Protein AF-A0A512M7T9-F1 (afdb_monomer)

Secondary structure (DSSP, 8-state):
-PPPPHHHHHHHHHHHHHHHHHHHHHHHHHHHH-HHHHHHHHH-HHHHHHHHHHHHHHHHHHHHHHHTT--TT-HHHHHHHHHHS-HHHHHHHHHHHHHHHHHHHSPP-

Foldseek 3Di:
DAADDPVLLVVLVVQLVCQQCPPVVVVVCCVPVPVVVVVVLVPDPVSVVVVVVQVVVLVVVLVVCVVVVPVVVHSVVLSVQCVNTHCSNSVSVRSSRSNVVNVVPDDDD

Solvent-accessible surface area (backbone atoms only — not comparable to full-atom values): 5679 Å² total; per-residue (Å²): 122,81,51,67,55,73,68,56,40,53,48,23,48,51,43,15,52,46,25,41,49,53,62,37,45,53,51,51,45,34,57,72,79,36,46,69,58,45,50,52,46,70,71,32,68,70,51,45,50,53,53,52,47,52,52,50,51,48,52,52,52,26,49,49,34,49,76,70,65,41,73,56,62,27,31,68,53,44,47,53,40,27,71,78,42,25,65,62,11,26,54,32,42,41,54,34,48,36,22,55,51,40,53,71,71,47,80,80,132

Organism: NCBI:txid748831

pLDDT: mean 94.09, std 6.91, range [59.66, 98.5]

Structure (mmCIF, N/CA/C/O backbone):
data_AF-A0A512M7T9-F1
#
_entry.id   AF-A0A512M7T9-F1
#
loop_
_atom_site.group_PDB
_atom_site.id
_atom_site.type_symbol
_atom_site.label_atom_id
_atom_site.label_alt_id
_atom_site.label_comp_id
_atom_site.label_asym_id
_atom_site.label_entity_id
_atom_site.label_seq_id
_atom_site.pdbx_PDB_ins_code
_atom_site.Cartn_x
_atom_site.Cartn_y
_atom_site.Cartn_z
_atom_site.occupancy
_atom_site.B_iso_or_equiv
_atom_site.auth_seq_id
_atom_site.auth_comp_id
_atom_site.auth_asym_id
_atom_site.auth_atom_id
_atom_site.pdbx_PDB_model_num
ATOM 1 N N . MET A 1 1 ? -16.786 2.163 13.827 1.00 75.94 1 MET A N 1
ATOM 2 C CA . MET A 1 1 ? -16.922 0.910 13.050 1.00 75.94 1 MET A CA 1
ATOM 3 C C . MET A 1 1 ? -17.091 -0.228 14.043 1.00 75.94 1 MET A C 1
ATOM 5 O O . MET A 1 1 ? -16.433 -0.169 15.076 1.00 75.94 1 MET A O 1
ATOM 9 N N . LYS A 1 2 ? -17.973 -1.204 13.786 1.00 82.00 2 LYS A N 1
ATOM 10 C CA . LYS A 1 2 ? -18.025 -2.425 14.609 1.00 82.00 2 LYS A CA 1
ATOM 11 C C . LYS A 1 2 ? -16.727 -3.226 14.395 1.00 82.00 2 LYS A C 1
ATOM 13 O O . LYS A 1 2 ? -16.212 -3.182 13.276 1.00 82.00 2 LYS A O 1
ATOM 18 N N . PRO A 1 3 ? -16.181 -3.890 15.427 1.00 86.44 3 PRO A N 1
ATOM 19 C CA . PRO A 1 3 ? -15.024 -4.755 15.244 1.00 86.44 3 PRO A CA 1
ATOM 20 C C . PRO A 1 3 ? -15.383 -5.915 14.308 1.00 86.44 3 PRO A C 1
ATOM 22 O O . PRO A 1 3 ? -16.520 -6.392 14.301 1.00 86.44 3 PRO A O 1
ATOM 25 N N . PHE A 1 4 ? -14.412 -6.340 13.508 1.00 91.69 4 PHE A N 1
ATOM 26 C CA . PHE A 1 4 ? -14.492 -7.572 12.737 1.00 91.69 4 PHE A CA 1
ATOM 27 C C . PHE A 1 4 ? -14.427 -8.791 13.666 1.00 91.69 4 PHE A C 1
ATOM 29 O O . PHE A 1 4 ? -13.998 -8.698 14.818 1.00 91.69 4 PHE A O 1
ATOM 36 N N . THR A 1 5 ? -14.843 -9.951 13.160 1.00 93.44 5 THR A N 1
ATOM 37 C CA . THR A 1 5 ? -14.676 -11.218 13.883 1.00 93.44 5 THR A CA 1
ATOM 38 C C . THR A 1 5 ? -13.197 -11.598 13.982 1.00 93.44 5 THR A C 1
ATOM 40 O O . THR A 1 5 ? -12.370 -11.136 13.192 1.00 93.44 5 THR A O 1
ATOM 43 N N . GLU A 1 6 ? -12.834 -12.478 14.920 1.00 91.75 6 GLU A N 1
ATOM 44 C CA . GLU A 1 6 ? -11.437 -12.916 15.065 1.00 91.75 6 GLU A CA 1
ATOM 45 C C . GLU A 1 6 ? -10.869 -13.538 13.784 1.00 91.75 6 GLU A C 1
ATOM 47 O O . GLU A 1 6 ? -9.719 -13.286 13.427 1.00 91.75 6 GLU A O 1
ATOM 52 N N . THR A 1 7 ? -11.675 -14.321 13.063 1.00 95.25 7 THR A N 1
ATOM 53 C CA . THR A 1 7 ? -11.274 -14.930 11.787 1.00 95.25 7 THR A CA 1
ATOM 54 C C . THR A 1 7 ? -10.991 -13.868 10.727 1.00 95.25 7 THR A C 1
ATOM 56 O O . THR A 1 7 ? -9.984 -13.949 10.028 1.00 95.25 7 THR A O 1
ATOM 59 N N . GLN A 1 8 ? -11.840 -12.841 10.633 1.00 96.19 8 GLN A N 1
ATOM 60 C CA . GLN A 1 8 ? -11.640 -11.720 9.713 1.00 96.19 8 GLN A CA 1
ATOM 61 C C . GLN A 1 8 ? -10.394 -10.909 10.077 1.00 96.19 8 GLN A C 1
ATOM 63 O O . GLN A 1 8 ? -9.633 -10.539 9.191 1.00 96.19 8 GLN A O 1
ATOM 68 N N . GLU A 1 9 ? -10.137 -10.666 11.363 1.00 94.62 9 GLU A N 1
ATOM 69 C CA . GLU A 1 9 ? -8.915 -9.980 11.788 1.00 94.62 9 GLU A CA 1
ATOM 70 C C . GLU A 1 9 ? -7.649 -10.775 11.457 1.00 94.62 9 GLU A C 1
ATOM 72 O O . GLU A 1 9 ? -6.681 -10.190 10.973 1.00 94.62 9 GLU A O 1
ATOM 77 N N . LYS A 1 10 ? -7.654 -12.097 11.675 1.00 96.62 10 LYS A N 1
ATOM 78 C CA . LYS A 1 10 ? -6.539 -12.978 11.289 1.00 96.62 10 LYS A CA 1
ATOM 79 C C . LYS A 1 10 ? -6.312 -12.952 9.778 1.00 96.62 10 LYS A C 1
ATOM 81 O O . LYS A 1 10 ? -5.167 -12.865 9.344 1.00 96.62 10 LYS A O 1
ATOM 86 N N . LEU A 1 11 ? -7.387 -12.962 8.988 1.00 97.81 11 LEU A N 1
ATOM 87 C CA . LEU A 1 11 ? -7.307 -12.835 7.535 1.00 97.81 11 LEU A CA 1
ATOM 88 C C . LEU A 1 11 ? -6.727 -11.477 7.116 1.00 97.81 11 LEU A C 1
ATOM 90 O O . LEU A 1 11 ? -5.811 -11.441 6.303 1.00 97.81 11 LEU A O 1
ATOM 94 N N . LEU A 1 12 ? -7.207 -10.370 7.692 1.00 97.62 12 LEU A N 1
ATOM 95 C CA . LEU A 1 12 ? -6.679 -9.029 7.418 1.00 97.62 12 LEU A CA 1
ATOM 96 C C . LEU A 1 12 ? -5.196 -8.932 7.780 1.00 97.62 12 LEU A C 1
ATOM 98 O O . LEU A 1 12 ? -4.411 -8.388 7.012 1.00 97.62 12 LEU A O 1
ATOM 102 N N . LEU A 1 13 ? -4.787 -9.493 8.918 1.00 97.75 13 LEU A N 1
ATOM 103 C CA . LEU A 1 13 ? -3.381 -9.530 9.300 1.00 97.75 13 LEU A CA 1
ATOM 104 C C . LEU A 1 13 ? -2.550 -10.361 8.312 1.00 97.75 13 LEU A C 1
ATOM 106 O O . LEU A 1 13 ? -1.489 -9.912 7.888 1.00 97.75 13 LEU A O 1
ATOM 110 N N . GLY A 1 14 ? -3.040 -11.535 7.910 1.00 98.12 14 GLY A N 1
ATOM 111 C CA . GLY A 1 14 ? -2.383 -12.379 6.912 1.00 98.12 14 GLY A CA 1
ATOM 112 C C . GLY A 1 14 ? -2.226 -11.674 5.563 1.00 98.12 14 GLY A C 1
ATOM 113 O O . GLY A 1 14 ? -1.135 -11.669 5.000 1.00 98.12 14 GLY A O 1
ATOM 114 N N . LEU A 1 15 ? -3.279 -11.005 5.087 1.00 98.06 15 LEU A N 1
ATOM 115 C CA . LEU A 1 15 ? -3.251 -10.205 3.861 1.00 98.06 15 LEU A CA 1
ATOM 116 C C . LEU A 1 15 ? -2.295 -9.017 3.971 1.00 98.06 15 LEU A C 1
ATOM 118 O O . LEU A 1 15 ? -1.561 -8.747 3.028 1.00 98.06 15 LEU A O 1
ATOM 122 N N . ALA A 1 16 ? -2.259 -8.337 5.118 1.00 97.81 16 ALA A N 1
ATOM 123 C CA . ALA A 1 16 ? -1.319 -7.249 5.353 1.00 97.81 16 ALA A CA 1
ATOM 124 C C . ALA A 1 16 ? 0.131 -7.745 5.298 1.00 97.81 16 ALA A C 1
ATOM 126 O O . ALA A 1 16 ? 0.952 -7.145 4.613 1.00 97.81 16 ALA A O 1
ATOM 127 N N . LEU A 1 17 ? 0.449 -8.858 5.963 1.00 98.19 17 LEU A N 1
ATOM 128 C CA . LEU A 1 17 ? 1.792 -9.442 5.928 1.00 98.19 1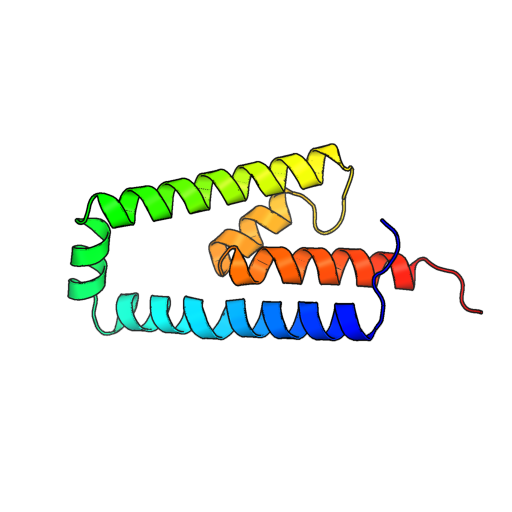7 LEU A CA 1
ATOM 129 C C . LEU A 1 17 ? 2.169 -9.901 4.518 1.00 98.19 17 LEU A C 1
ATOM 131 O O . LEU A 1 17 ? 3.258 -9.587 4.046 1.00 98.19 17 LEU A O 1
ATOM 135 N N . PHE A 1 18 ? 1.254 -10.580 3.825 1.00 97.94 18 PHE A N 1
ATOM 136 C CA . PHE A 1 18 ? 1.455 -10.992 2.440 1.00 97.94 18 PHE A CA 1
ATOM 137 C C . PHE A 1 18 ? 1.712 -9.783 1.537 1.00 97.94 18 PHE A C 1
ATOM 139 O O . PHE A 1 18 ? 2.729 -9.741 0.854 1.00 97.94 18 PHE A O 1
ATOM 146 N N . GLY A 1 19 ? 0.838 -8.774 1.583 1.00 96.00 19 GLY A N 1
ATOM 147 C CA . GLY A 1 19 ? 0.953 -7.546 0.802 1.00 96.00 19 GLY A CA 1
ATOM 148 C C . GLY A 1 19 ? 2.170 -6.701 1.174 1.00 96.00 19 GLY A C 1
ATOM 149 O O . GLY A 1 19 ? 2.646 -5.931 0.347 1.00 96.00 19 GLY A O 1
ATOM 150 N N . PHE A 1 20 ? 2.699 -6.840 2.392 1.00 97.38 20 PHE A N 1
ATOM 151 C CA . PHE A 1 20 ? 3.920 -6.158 2.804 1.00 97.38 20 PHE A CA 1
ATOM 152 C C . PHE A 1 20 ? 5.172 -6.868 2.290 1.00 97.38 20 PHE A C 1
ATOM 154 O O . PHE A 1 20 ? 6.087 -6.212 1.810 1.00 97.38 20 PHE A O 1
ATOM 161 N N . ILE A 1 21 ? 5.210 -8.197 2.377 1.00 97.94 21 ILE A N 1
ATOM 162 C CA . ILE A 1 21 ? 6.416 -8.981 2.099 1.00 97.94 21 ILE A CA 1
ATOM 163 C C . ILE A 1 21 ? 6.513 -9.337 0.619 1.00 97.94 21 ILE A C 1
ATOM 165 O O . ILE A 1 21 ? 7.560 -9.146 0.012 1.00 97.94 21 ILE A O 1
ATOM 169 N N . VAL A 1 22 ? 5.439 -9.856 0.024 1.00 97.31 22 VAL A N 1
ATOM 170 C CA . VAL A 1 22 ? 5.502 -10.485 -1.300 1.00 97.31 22 VAL A CA 1
ATOM 171 C C . VAL A 1 22 ? 5.595 -9.448 -2.420 1.00 97.31 22 VAL A C 1
ATOM 173 O O . VAL A 1 22 ? 6.643 -9.391 -3.062 1.00 97.31 22 VAL A O 1
ATOM 176 N N . PRO A 1 23 ? 4.587 -8.587 -2.672 1.00 95.12 23 PRO A N 1
ATOM 177 C CA . PRO A 1 23 ? 4.676 -7.651 -3.785 1.00 95.12 23 PRO A CA 1
ATOM 178 C C . PRO A 1 23 ? 5.761 -6.590 -3.556 1.00 95.12 23 PRO A C 1
ATOM 180 O O . PRO A 1 23 ? 6.474 -6.267 -4.501 1.00 95.12 23 PRO A O 1
ATOM 183 N N . ASN A 1 24 ? 5.971 -6.101 -2.323 1.00 95.25 24 ASN A N 1
ATOM 184 C CA . ASN A 1 24 ? 7.043 -5.122 -2.083 1.00 95.25 24 ASN A CA 1
ATOM 185 C C . ASN A 1 24 ? 8.427 -5.771 -2.104 1.00 95.25 24 ASN A C 1
ATOM 187 O O . ASN A 1 24 ? 9.367 -5.149 -2.577 1.00 95.25 24 ASN A O 1
ATOM 191 N N . GLY A 1 25 ? 8.570 -7.018 -1.647 1.00 96.25 25 GLY A N 1
ATOM 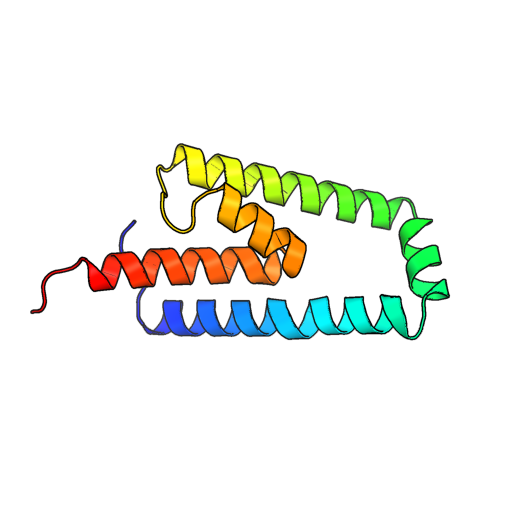192 C CA . GLY A 1 25 ? 9.827 -7.756 -1.767 1.00 96.25 25 GLY A CA 1
ATOM 193 C C . GLY A 1 25 ? 10.210 -7.989 -3.227 1.00 96.25 25 GLY A C 1
ATOM 194 O O . GLY A 1 25 ? 11.356 -7.753 -3.601 1.00 96.25 25 GLY A O 1
ATOM 195 N N . ILE A 1 26 ? 9.238 -8.360 -4.069 1.00 96.44 26 ILE A N 1
ATOM 196 C CA . ILE A 1 26 ? 9.428 -8.468 -5.523 1.00 96.44 26 ILE A CA 1
ATOM 197 C C . ILE A 1 26 ? 9.817 -7.105 -6.113 1.00 96.44 26 ILE A C 1
ATOM 199 O O . ILE A 1 26 ? 10.795 -7.017 -6.853 1.00 96.44 26 ILE A O 1
ATOM 203 N N . PHE A 1 27 ? 9.101 -6.035 -5.757 1.00 94.69 27 PHE A N 1
ATOM 204 C CA . PHE A 1 27 ? 9.415 -4.681 -6.217 1.00 94.69 27 PHE A CA 1
ATOM 205 C C . PHE A 1 27 ? 10.841 -4.255 -5.833 1.00 94.69 27 PHE A C 1
ATOM 207 O O . PHE A 1 27 ? 11.597 -3.810 -6.694 1.00 94.69 27 PHE A O 1
ATOM 214 N N . ILE A 1 28 ? 11.237 -4.444 -4.569 1.00 96.12 28 ILE A N 1
ATOM 215 C CA . ILE A 1 28 ? 12.579 -4.119 -4.061 1.00 96.12 28 ILE A CA 1
ATOM 216 C C . ILE A 1 28 ? 13.646 -4.961 -4.765 1.00 96.12 28 ILE A C 1
ATOM 218 O O . ILE A 1 28 ? 14.684 -4.424 -5.151 1.00 96.12 28 ILE A O 1
ATOM 222 N N . TYR A 1 29 ? 13.397 -6.257 -4.975 1.00 97.12 29 TYR A N 1
ATOM 223 C CA . TYR A 1 29 ? 14.310 -7.122 -5.719 1.00 97.12 29 TYR A CA 1
ATOM 224 C C . TYR A 1 29 ? 14.585 -6.555 -7.114 1.00 97.12 29 TYR A C 1
ATOM 226 O O . TYR A 1 29 ? 15.744 -6.357 -7.466 1.00 97.12 29 TYR A O 1
ATOM 234 N N . TYR A 1 30 ? 13.549 -6.219 -7.888 1.00 96.69 30 TYR A N 1
ATOM 235 C CA . TYR A 1 30 ? 13.747 -5.651 -9.224 1.00 96.69 30 TYR A CA 1
ATOM 236 C C . TYR A 1 30 ? 14.346 -4.241 -9.188 1.00 96.69 30 TYR A C 1
ATOM 238 O O . TYR A 1 30 ? 15.160 -3.911 -10.047 1.00 96.69 30 TYR A O 1
ATOM 246 N N . ALA A 1 31 ? 14.011 -3.427 -8.185 1.00 95.12 31 ALA A N 1
ATOM 247 C CA . ALA A 1 31 ? 14.590 -2.097 -8.022 1.00 95.12 31 ALA A CA 1
ATOM 248 C C . ALA A 1 31 ? 16.114 -2.142 -7.810 1.00 95.12 31 ALA A C 1
ATOM 250 O O . ALA A 1 31 ? 16.827 -1.281 -8.320 1.00 95.12 31 ALA A O 1
ATOM 251 N N . LEU A 1 32 ? 16.607 -3.141 -7.070 1.00 97.56 32 LEU A N 1
ATOM 252 C CA . LEU A 1 32 ? 18.015 -3.237 -6.675 1.00 97.56 32 LEU A CA 1
ATOM 253 C C . LEU A 1 32 ? 18.832 -4.179 -7.565 1.00 97.56 32 LEU A C 1
ATOM 255 O O . LEU A 1 32 ? 19.938 -3.836 -7.971 1.00 97.56 32 LEU A O 1
ATOM 259 N N . ALA A 1 33 ? 18.307 -5.368 -7.862 1.00 98.19 33 ALA A N 1
ATOM 260 C CA . ALA A 1 33 ? 19.032 -6.423 -8.568 1.00 98.19 33 ALA A CA 1
ATOM 261 C C . ALA A 1 33 ? 18.837 -6.385 -10.092 1.00 98.19 33 ALA A C 1
ATOM 263 O O . ALA A 1 33 ? 19.652 -6.944 -10.822 1.00 98.19 33 ALA A O 1
ATOM 264 N N . ALA A 1 34 ? 17.779 -5.735 -10.588 1.00 96.44 34 ALA A N 1
ATOM 265 C CA . ALA A 1 34 ? 17.463 -5.680 -12.017 1.00 96.44 34 ALA A CA 1
ATOM 266 C C . ALA A 1 34 ? 16.891 -4.308 -12.447 1.00 96.44 34 ALA A C 1
ATOM 268 O O . ALA A 1 34 ? 15.801 -4.241 -13.029 1.00 96.44 34 ALA A O 1
ATOM 269 N N . PRO A 1 35 ? 17.628 -3.199 -12.225 1.00 95.75 35 PRO A N 1
ATOM 270 C CA . PRO A 1 35 ? 17.133 -1.840 -12.463 1.00 95.75 35 PRO A CA 1
ATOM 271 C C . PRO A 1 35 ? 16.735 -1.576 -13.922 1.00 95.75 35 PRO A C 1
ATOM 273 O O . PRO A 1 35 ? 15.855 -0.759 -14.175 1.00 95.75 35 PRO A O 1
ATOM 276 N N . ALA A 1 36 ? 17.316 -2.290 -14.893 1.00 97.06 36 ALA A N 1
ATOM 277 C CA . ALA A 1 36 ? 16.912 -2.193 -16.297 1.00 97.06 36 ALA A CA 1
ATOM 278 C C . ALA A 1 36 ? 15.449 -2.622 -16.521 1.00 97.06 36 ALA A C 1
ATOM 280 O O . ALA A 1 36 ? 14.734 -1.992 -17.296 1.00 97.06 36 ALA A O 1
ATOM 281 N N . VAL A 1 37 ? 14.979 -3.649 -15.801 1.00 97.00 37 VAL A N 1
ATOM 282 C CA . VAL A 1 37 ? 13.578 -4.104 -15.853 1.00 97.00 37 VAL A CA 1
ATOM 283 C C . VAL A 1 37 ? 12.659 -3.059 -15.224 1.00 97.00 37 VAL A C 1
ATOM 285 O O . VAL A 1 37 ? 11.602 -2.760 -15.774 1.00 97.00 37 VAL A O 1
ATOM 288 N N . MET A 1 38 ? 13.084 -2.448 -14.112 1.00 96.12 38 MET A N 1
ATOM 289 C CA . MET A 1 38 ? 12.355 -1.339 -13.488 1.00 96.12 38 MET A CA 1
ATOM 290 C C . MET A 1 38 ? 12.221 -0.147 -14.444 1.00 96.12 38 MET A C 1
ATOM 292 O O . MET A 1 38 ? 11.130 0.389 -14.614 1.00 96.12 38 MET A O 1
ATOM 296 N N . MET A 1 39 ? 13.307 0.241 -15.116 1.00 96.56 39 MET A N 1
ATOM 297 C CA . MET A 1 39 ? 13.281 1.336 -16.091 1.00 96.56 39 MET A CA 1
ATOM 298 C C . MET A 1 39 ? 12.383 1.018 -17.287 1.00 96.56 39 MET A C 1
ATOM 300 O O . MET A 1 39 ? 11.636 1.885 -17.728 1.00 96.56 39 MET A O 1
ATOM 304 N N . ALA A 1 40 ? 12.387 -0.228 -17.767 1.00 97.69 40 ALA A N 1
ATOM 305 C CA . ALA A 1 40 ? 11.465 -0.662 -18.814 1.00 97.69 40 ALA A CA 1
ATOM 306 C C . ALA A 1 40 ? 9.996 -0.569 -18.365 1.00 97.69 40 ALA A C 1
ATOM 308 O O . ALA A 1 40 ? 9.146 -0.130 -19.138 1.00 97.69 40 ALA A O 1
ATOM 309 N N . ALA A 1 41 ? 9.694 -0.922 -17.111 1.00 96.62 41 ALA A N 1
ATOM 310 C CA . ALA A 1 41 ? 8.353 -0.769 -16.554 1.00 96.62 41 ALA A CA 1
ATOM 311 C C . ALA A 1 41 ? 7.942 0.709 -16.441 1.00 96.62 41 ALA A C 1
ATOM 313 O O . ALA A 1 41 ? 6.815 1.045 -16.787 1.00 96.62 41 ALA A O 1
ATOM 314 N N . LEU A 1 42 ? 8.846 1.596 -16.015 1.00 96.44 42 LEU A N 1
ATOM 315 C CA . LEU A 1 42 ? 8.585 3.038 -15.906 1.00 96.44 42 LEU A CA 1
ATOM 316 C C . LEU A 1 42 ? 8.482 3.748 -17.266 1.00 96.44 42 LEU A C 1
ATOM 318 O O . LEU A 1 42 ? 7.836 4.786 -17.356 1.00 96.44 42 LEU A O 1
ATOM 322 N N . ALA A 1 43 ? 9.097 3.204 -18.317 1.00 97.94 43 ALA A N 1
ATOM 323 C CA . ALA A 1 43 ? 8.979 3.719 -19.682 1.00 97.94 43 ALA A CA 1
ATOM 324 C C . ALA A 1 43 ? 7.715 3.225 -20.410 1.00 97.94 43 ALA A C 1
ATOM 326 O O . ALA A 1 43 ? 7.368 3.752 -21.463 1.00 97.94 43 ALA A O 1
ATOM 327 N N . ASN A 1 44 ? 7.035 2.206 -19.879 1.00 98.38 44 ASN A N 1
ATOM 328 C CA . ASN A 1 44 ? 5.835 1.643 -20.483 1.00 98.38 44 ASN A CA 1
ATOM 329 C C . ASN A 1 44 ? 4.586 2.453 -20.092 1.00 98.38 44 ASN A C 1
ATOM 331 O O . ASN A 1 44 ? 4.270 2.584 -18.909 1.00 98.38 44 ASN A O 1
ATOM 335 N N . GLU A 1 45 ? 3.834 2.953 -21.077 1.00 98.12 45 GLU A N 1
ATOM 336 C CA . GLU A 1 45 ? 2.692 3.841 -20.810 1.00 98.12 45 GLU A CA 1
ATOM 337 C C . GLU A 1 45 ? 1.570 3.147 -20.030 1.00 98.12 45 GLU A C 1
ATOM 339 O O . GLU A 1 45 ? 0.955 3.751 -19.152 1.00 98.12 45 GLU A O 1
ATOM 344 N N . VAL A 1 46 ? 1.329 1.861 -20.295 1.00 98.25 46 VAL A N 1
ATOM 345 C CA . VAL A 1 46 ? 0.295 1.081 -19.601 1.00 98.25 46 VAL A CA 1
ATOM 346 C C . VAL A 1 46 ? 0.660 0.896 -18.126 1.00 98.25 46 VAL A C 1
ATOM 348 O O . VAL A 1 46 ? -0.182 1.089 -17.250 1.00 98.25 46 VAL A O 1
ATOM 351 N N . SER A 1 47 ? 1.924 0.597 -17.824 1.00 97.88 47 SER A N 1
ATOM 352 C CA . SER A 1 47 ? 2.421 0.534 -16.444 1.00 97.88 47 SER A CA 1
ATOM 353 C C . SER A 1 47 ? 2.255 1.864 -15.707 1.00 97.88 47 SER A C 1
ATOM 355 O O . SER A 1 47 ? 1.847 1.875 -14.544 1.00 97.88 47 SER A O 1
ATOM 357 N N . LEU A 1 48 ? 2.521 2.993 -16.373 1.00 98.00 48 LEU A N 1
ATOM 358 C CA . LEU A 1 48 ? 2.332 4.322 -15.785 1.00 98.00 48 LEU A CA 1
ATOM 359 C C . LEU A 1 48 ? 0.865 4.599 -15.433 1.00 98.00 48 LEU A C 1
ATOM 361 O O . LEU A 1 48 ? 0.601 5.184 -14.382 1.00 98.00 48 LEU A O 1
ATOM 365 N N . VAL A 1 49 ? -0.089 4.137 -16.250 1.00 98.50 49 VAL A N 1
ATOM 366 C CA . VAL A 1 49 ? -1.525 4.234 -15.933 1.00 98.50 49 VAL A CA 1
ATOM 367 C C . VAL A 1 49 ? -1.849 3.489 -14.637 1.00 98.50 49 VAL A C 1
ATOM 369 O O . VAL A 1 49 ? -2.500 4.061 -13.766 1.00 98.50 49 VAL A O 1
ATOM 372 N N . PHE A 1 50 ? -1.339 2.268 -14.450 1.00 97.44 50 PHE A N 1
ATOM 373 C CA . PHE A 1 50 ? -1.550 1.517 -13.205 1.00 97.44 50 PHE A CA 1
ATOM 374 C C . PHE A 1 50 ? -0.897 2.180 -11.987 1.00 97.44 50 PHE A C 1
ATOM 376 O O . PHE A 1 50 ? -1.468 2.179 -10.895 1.00 97.44 50 PHE A O 1
ATOM 383 N N . ILE A 1 51 ? 0.284 2.783 -12.154 1.00 96.75 51 ILE A N 1
ATOM 384 C CA . ILE A 1 51 ? 0.944 3.546 -11.086 1.00 96.75 51 ILE A CA 1
ATOM 385 C C . ILE A 1 51 ? 0.086 4.757 -10.692 1.00 96.75 51 ILE A C 1
ATOM 387 O O . ILE A 1 51 ? -0.165 4.978 -9.505 1.00 96.75 51 ILE A O 1
ATOM 391 N N . LEU A 1 52 ? -0.404 5.523 -11.672 1.00 98.06 52 LEU A N 1
ATOM 392 C CA . LEU A 1 52 ? -1.295 6.661 -11.433 1.00 98.06 52 LEU A CA 1
ATOM 393 C C . LEU A 1 52 ? -2.606 6.232 -10.768 1.00 98.06 52 LEU A C 1
ATOM 395 O O . LEU A 1 52 ? -3.056 6.890 -9.830 1.00 98.06 52 LEU A O 1
ATOM 399 N N . GLU A 1 53 ? -3.191 5.117 -11.202 1.00 98.25 53 GLU A N 1
ATOM 400 C CA . GLU A 1 53 ? -4.385 4.542 -10.585 1.00 98.25 53 GLU A CA 1
ATOM 401 C C . GLU A 1 53 ? -4.130 4.159 -9.121 1.00 98.25 53 GLU A C 1
ATOM 403 O O . GLU A 1 53 ? -4.941 4.476 -8.250 1.00 98.25 53 GLU A O 1
ATOM 408 N N . ALA A 1 54 ? -2.975 3.565 -8.807 1.00 97.50 54 ALA A N 1
ATOM 409 C CA . ALA A 1 54 ? -2.603 3.251 -7.431 1.00 97.50 54 ALA A CA 1
ATOM 410 C C . ALA A 1 54 ? -2.489 4.518 -6.560 1.00 97.50 54 ALA A C 1
ATOM 412 O O . ALA A 1 54 ? -2.998 4.540 -5.435 1.00 97.50 54 ALA A O 1
ATOM 413 N N . PHE A 1 55 ? -1.893 5.601 -7.074 1.00 98.12 55 PHE A N 1
ATOM 414 C CA . PHE A 1 55 ? -1.874 6.889 -6.369 1.00 98.12 55 PHE A CA 1
ATOM 415 C C . PHE A 1 55 ? -3.285 7.454 -6.180 1.00 98.12 55 PHE A C 1
ATOM 417 O O . PHE A 1 55 ? -3.635 7.880 -5.077 1.00 98.12 55 PHE A O 1
ATOM 424 N N . PHE A 1 56 ? -4.119 7.420 -7.220 1.00 98.50 56 PHE A N 1
ATOM 425 C CA . PHE A 1 56 ? -5.507 7.866 -7.144 1.00 98.50 56 PHE A CA 1
ATOM 426 C C . PHE A 1 56 ? -6.291 7.096 -6.073 1.00 98.50 56 PHE A C 1
ATOM 428 O O . PHE A 1 56 ? -6.917 7.713 -5.210 1.00 98.50 56 PHE A O 1
ATOM 435 N N . LEU A 1 57 ? -6.202 5.763 -6.061 1.00 98.50 57 LEU A N 1
ATOM 436 C CA . LEU A 1 57 ? -6.857 4.909 -5.068 1.00 98.50 57 LEU A CA 1
ATOM 437 C C . LEU A 1 57 ? -6.337 5.166 -3.649 1.00 98.50 57 LEU A C 1
ATOM 439 O O . LEU A 1 57 ? -7.127 5.197 -2.705 1.00 98.50 57 LEU A O 1
ATOM 443 N N . MET A 1 58 ? -5.035 5.413 -3.480 1.00 98.38 58 MET A N 1
ATOM 444 C CA . MET A 1 58 ? -4.462 5.796 -2.189 1.00 98.38 58 MET A CA 1
ATOM 445 C C . MET A 1 58 ? -5.098 7.078 -1.650 1.00 98.38 58 MET A C 1
ATOM 447 O O . MET A 1 58 ? -5.549 7.103 -0.500 1.00 98.38 58 MET A O 1
ATOM 451 N N . PHE A 1 59 ? -5.177 8.131 -2.465 1.00 98.19 59 PHE A N 1
ATOM 452 C CA . PHE A 1 59 ? -5.801 9.387 -2.049 1.00 98.19 59 PHE A CA 1
ATOM 453 C C . PHE A 1 59 ? -7.311 9.241 -1.845 1.00 98.19 59 PHE A C 1
ATOM 455 O O . PHE A 1 59 ? -7.842 9.767 -0.864 1.00 98.19 59 PHE A O 1
ATOM 462 N N . LEU A 1 60 ? -7.996 8.479 -2.701 1.00 98.25 60 LEU A N 1
ATOM 463 C CA . LEU A 1 60 ? -9.420 8.178 -2.564 1.00 98.25 60 LEU A CA 1
ATOM 464 C C . LEU A 1 60 ? -9.714 7.477 -1.232 1.00 98.25 60 LEU A C 1
ATOM 466 O O . LEU A 1 60 ? -10.593 7.908 -0.485 1.00 98.25 60 LEU A O 1
ATOM 470 N N . PHE A 1 61 ? -8.964 6.430 -0.888 1.00 97.81 61 PHE A N 1
ATOM 471 C CA . PHE A 1 61 ? -9.142 5.719 0.376 1.00 97.81 61 PHE A CA 1
ATOM 472 C C . PHE A 1 61 ? -8.764 6.581 1.581 1.00 97.81 61 PHE A C 1
ATOM 474 O O . PHE A 1 61 ? -9.507 6.595 2.563 1.00 97.81 61 PHE A O 1
ATOM 481 N N . ALA A 1 62 ? -7.686 7.367 1.506 1.00 97.25 62 ALA A N 1
ATOM 482 C CA . ALA A 1 62 ? -7.338 8.322 2.557 1.00 97.25 62 ALA A CA 1
ATOM 483 C C . ALA A 1 62 ? -8.472 9.336 2.803 1.00 97.25 62 ALA A C 1
ATOM 485 O O . ALA A 1 62 ? -8.865 9.575 3.949 1.00 97.25 62 ALA A O 1
ATOM 486 N N . TRP A 1 63 ? -9.053 9.882 1.732 1.00 97.25 63 TRP A N 1
ATOM 487 C CA . TRP A 1 63 ? -10.196 10.788 1.806 1.00 97.25 63 TRP A CA 1
ATOM 488 C C . TRP A 1 63 ? -11.436 10.111 2.401 1.00 97.25 63 TRP A C 1
ATOM 490 O O . TRP A 1 63 ? -12.094 10.692 3.267 1.00 97.25 63 TRP A O 1
ATOM 500 N N . LEU A 1 64 ? -11.731 8.865 2.020 1.00 96.25 64 LEU A N 1
ATOM 501 C CA . LEU A 1 64 ? -12.836 8.093 2.595 1.00 96.25 64 LEU A CA 1
ATOM 502 C C . LEU A 1 64 ? -12.636 7.826 4.094 1.00 96.25 64 LEU A C 1
ATOM 504 O O . LEU A 1 64 ? -13.585 7.977 4.867 1.00 96.25 64 LEU A O 1
ATOM 508 N N . LEU A 1 65 ? -11.418 7.489 4.531 1.00 94.44 65 LEU A N 1
ATOM 509 C CA . LEU A 1 65 ? -11.088 7.327 5.953 1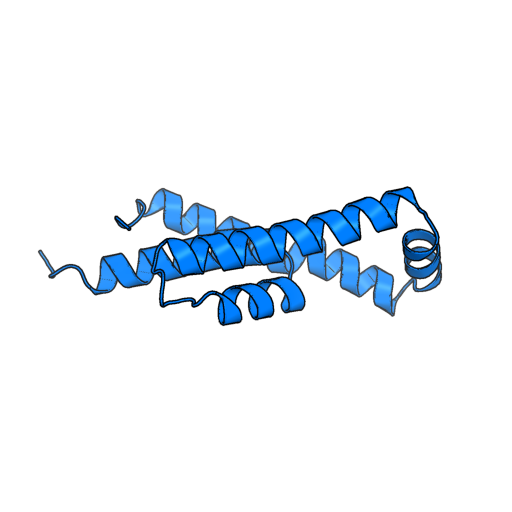.00 94.44 65 LEU A CA 1
ATOM 510 C C . LEU A 1 65 ? -11.320 8.629 6.730 1.00 94.44 65 LEU A C 1
ATOM 512 O O . LEU A 1 65 ? -11.930 8.607 7.804 1.00 94.44 65 LEU A O 1
ATOM 516 N N . HIS A 1 66 ? -10.890 9.763 6.165 1.00 94.31 66 HIS A N 1
ATOM 517 C CA . HIS A 1 66 ? -11.126 11.084 6.742 1.00 94.31 66 HIS A CA 1
ATOM 518 C C . HIS A 1 66 ? -12.628 11.397 6.847 1.00 94.31 66 HIS A C 1
ATOM 520 O O . HIS A 1 66 ? -13.115 11.725 7.930 1.00 94.31 66 HIS A O 1
ATOM 526 N N . ARG A 1 67 ? -13.388 11.208 5.759 1.00 94.69 67 ARG A N 1
ATOM 527 C CA . ARG A 1 67 ? -14.846 11.425 5.708 1.00 94.69 67 ARG A CA 1
ATOM 528 C C . ARG A 1 67 ? -15.621 10.537 6.679 1.00 94.69 67 ARG A C 1
ATOM 530 O O . ARG A 1 67 ? -16.623 10.975 7.233 1.00 94.69 67 ARG A O 1
ATOM 537 N N . ARG A 1 68 ? -15.166 9.304 6.915 1.00 90.88 68 ARG A N 1
ATOM 538 C CA . ARG A 1 68 ? -15.768 8.371 7.885 1.00 90.88 68 ARG A CA 1
ATOM 539 C C . ARG A 1 68 ? -15.390 8.669 9.340 1.00 90.88 68 ARG A C 1
ATOM 541 O O . ARG A 1 68 ? -15.833 7.945 10.230 1.00 90.88 68 ARG A O 1
ATOM 548 N N . GLY A 1 69 ? -14.579 9.697 9.599 1.00 88.00 69 GLY A N 1
ATOM 549 C CA . GLY A 1 69 ? -14.158 10.073 10.949 1.00 88.00 69 GLY A CA 1
ATOM 550 C C . GLY A 1 69 ? -13.213 9.061 11.602 1.00 88.00 69 GLY A C 1
ATOM 551 O O . GLY A 1 69 ? -13.089 9.035 12.829 1.00 88.00 69 GLY A O 1
ATOM 552 N N . ILE A 1 70 ? -12.543 8.212 10.815 1.00 88.56 70 ILE A N 1
ATOM 553 C CA . ILE A 1 70 ? -11.584 7.236 11.337 1.00 88.56 70 ILE A CA 1
ATOM 554 C C . ILE A 1 70 ? -10.305 7.985 11.722 1.00 88.56 70 ILE A C 1
ATOM 556 O O . ILE A 1 70 ? -9.522 8.413 10.879 1.00 88.56 70 ILE A O 1
ATOM 560 N N . ARG A 1 71 ? -10.097 8.163 13.032 1.00 84.44 71 ARG A N 1
ATOM 561 C CA . ARG A 1 71 ? -8.942 8.902 13.574 1.00 84.44 71 ARG A CA 1
ATOM 562 C C . ARG A 1 71 ? -7.687 8.047 13.768 1.00 84.44 71 ARG A C 1
ATOM 564 O O . ARG A 1 71 ? -6.625 8.593 14.039 1.00 84.44 71 ARG A O 1
ATOM 571 N N . SER A 1 72 ? -7.792 6.718 13.715 1.00 84.69 72 SER A N 1
ATOM 572 C CA . SER A 1 72 ? -6.676 5.817 14.031 1.00 84.69 72 SER A CA 1
ATOM 573 C C . SER A 1 72 ? -6.847 4.456 13.334 1.00 84.69 72 SER A C 1
ATOM 575 O O . SER A 1 72 ? -7.777 3.737 13.703 1.00 84.69 72 SER A O 1
ATOM 577 N N . PRO A 1 73 ? -5.984 4.114 12.355 1.00 81.56 73 PRO A N 1
ATOM 578 C CA . PRO A 1 73 ? -4.953 4.980 11.772 1.00 81.56 73 PRO A CA 1
ATOM 579 C C . PRO A 1 73 ? -5.616 6.158 11.047 1.00 81.56 73 PRO A C 1
ATOM 581 O O . PRO A 1 73 ? -6.599 5.970 10.337 1.00 81.56 73 PRO A O 1
ATOM 584 N N . GLY A 1 74 ? -5.133 7.381 11.271 1.00 91.50 74 GLY A N 1
ATOM 585 C CA . GLY A 1 74 ? -5.639 8.545 10.540 1.00 91.50 74 GLY A CA 1
ATOM 586 C C . GLY A 1 74 ? -5.310 8.452 9.046 1.00 91.50 74 GLY A C 1
ATOM 587 O O . GLY A 1 74 ? -4.430 7.691 8.644 1.00 91.50 74 GLY A O 1
ATOM 588 N N . TRP A 1 75 ? -5.977 9.261 8.223 1.00 94.88 75 TRP A N 1
ATOM 589 C CA . TRP A 1 75 ? -5.771 9.299 6.768 1.00 94.88 75 TRP A CA 1
ATOM 590 C C . TRP A 1 75 ? -4.300 9.519 6.366 1.00 94.88 75 TRP A C 1
ATOM 592 O O . TRP A 1 75 ? -3.810 8.861 5.454 1.00 94.88 75 TRP A O 1
ATOM 602 N N . LEU A 1 76 ? -3.563 10.367 7.094 1.00 95.50 76 LEU A N 1
ATOM 603 C CA . LEU A 1 76 ? -2.140 10.604 6.836 1.00 95.50 76 LEU A CA 1
ATOM 604 C C . LEU A 1 76 ? -1.287 9.358 7.124 1.00 95.50 76 LEU A C 1
ATOM 606 O O . LEU A 1 76 ? -0.408 9.013 6.341 1.00 95.50 76 LEU A O 1
ATOM 610 N N . ALA A 1 77 ? -1.586 8.637 8.208 1.00 96.12 77 ALA A N 1
ATOM 611 C CA . ALA A 1 77 ? -0.913 7.376 8.515 1.00 96.12 77 ALA A CA 1
ATOM 612 C C . ALA A 1 77 ? -1.202 6.314 7.443 1.00 96.12 77 ALA A C 1
ATOM 614 O O . ALA A 1 77 ? -0.314 5.546 7.091 1.00 96.12 77 ALA A O 1
ATOM 615 N N . PHE A 1 78 ? -2.418 6.291 6.889 1.00 97.69 78 PHE A N 1
ATOM 616 C CA . PHE A 1 78 ? -2.758 5.416 5.767 1.00 97.69 78 PHE A CA 1
ATOM 617 C C . PHE A 1 78 ? -1.930 5.719 4.510 1.00 97.69 78 PHE A C 1
ATOM 619 O O . PHE A 1 78 ? -1.425 4.786 3.887 1.00 97.69 78 PHE A O 1
ATOM 626 N N . ILE A 1 79 ? -1.735 6.998 4.167 1.00 97.94 79 ILE A N 1
ATOM 627 C CA . ILE A 1 79 ? -0.868 7.401 3.047 1.00 97.94 79 ILE A CA 1
ATOM 628 C C . 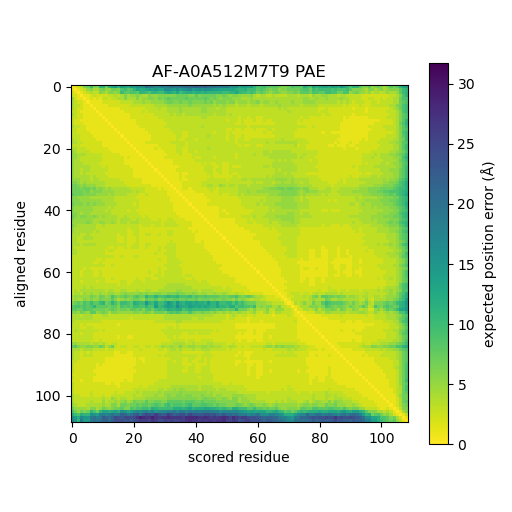ILE A 1 79 ? 0.566 6.918 3.288 1.00 97.94 79 ILE A C 1
ATOM 630 O O . ILE A 1 79 ? 1.131 6.244 2.434 1.00 97.94 79 ILE A O 1
ATOM 634 N N . ILE A 1 80 ? 1.127 7.180 4.473 1.00 97.50 80 ILE A N 1
ATOM 635 C CA . ILE A 1 80 ? 2.492 6.754 4.821 1.00 97.50 80 ILE A CA 1
ATOM 636 C C . ILE A 1 80 ? 2.637 5.230 4.715 1.00 97.50 80 ILE A C 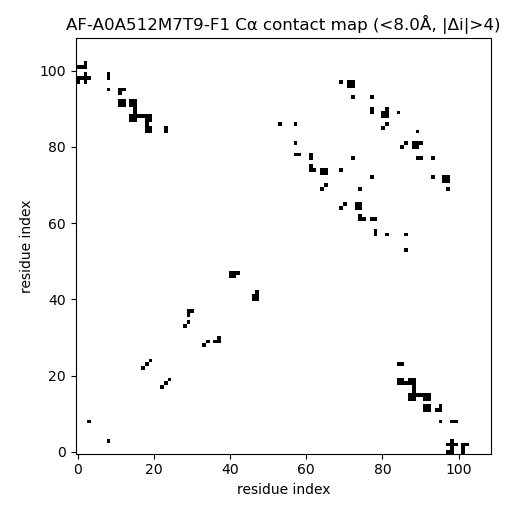1
ATOM 638 O O . ILE A 1 80 ? 3.573 4.744 4.087 1.00 97.50 80 ILE A O 1
ATOM 642 N N . MET A 1 81 ? 1.690 4.462 5.265 1.00 97.44 81 MET A N 1
ATOM 643 C CA . MET A 1 81 ? 1.698 2.998 5.142 1.00 97.44 81 MET A CA 1
ATOM 644 C C . MET A 1 81 ? 1.625 2.535 3.680 1.00 97.44 81 MET A C 1
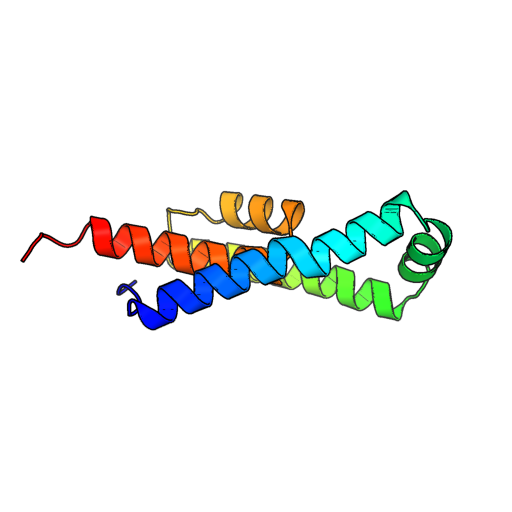ATOM 646 O O . MET A 1 81 ? 2.273 1.556 3.322 1.00 97.44 81 MET A O 1
ATOM 650 N N . SER A 1 82 ? 0.848 3.226 2.843 1.00 97.56 82 SER A N 1
ATOM 651 C CA . SER A 1 82 ? 0.695 2.890 1.421 1.00 97.56 82 SER A CA 1
ATOM 652 C C . SER A 1 82 ? 1.971 3.148 0.623 1.00 97.56 82 SER A C 1
ATOM 654 O O . SER A 1 82 ? 2.282 2.357 -0.256 1.00 97.56 82 SER A O 1
ATOM 656 N N . LEU A 1 83 ? 2.714 4.212 0.950 1.00 96.12 83 LEU A N 1
ATOM 657 C CA . LEU A 1 83 ? 3.994 4.541 0.313 1.00 96.12 83 LEU A CA 1
ATOM 658 C C . LEU A 1 83 ? 5.133 3.613 0.752 1.00 96.12 83 LEU A C 1
ATOM 660 O O . LEU A 1 83 ?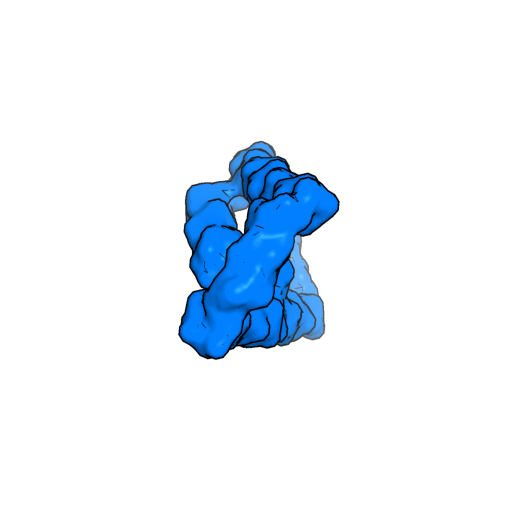 6.004 3.300 -0.050 1.00 96.12 83 LEU A O 1
ATOM 664 N N . ILE A 1 84 ? 5.146 3.193 2.021 1.00 95.19 84 ILE A N 1
ATOM 665 C CA . ILE A 1 84 ? 6.178 2.284 2.551 1.00 95.19 84 ILE A CA 1
ATOM 666 C C . ILE A 1 84 ? 5.994 0.860 2.016 1.00 95.19 84 ILE A C 1
ATOM 668 O O . ILE A 1 84 ? 6.972 0.152 1.797 1.00 95.19 84 ILE A O 1
ATOM 672 N N . GLY A 1 85 ? 4.746 0.422 1.861 1.00 93.50 85 GLY A N 1
ATOM 673 C CA . GLY A 1 85 ? 4.430 -0.878 1.288 1.00 93.50 85 GLY A CA 1
ATOM 674 C C . GLY A 1 85 ? 3.695 -0.712 -0.030 1.00 93.50 85 GLY A C 1
ATOM 675 O O . GLY A 1 85 ? 4.272 -0.404 -1.062 1.00 93.50 85 GLY A O 1
ATOM 676 N N . SER A 1 86 ? 2.392 -0.943 0.019 1.00 96.19 86 SER A N 1
ATOM 677 C CA . SER A 1 86 ? 1.487 -0.809 -1.116 1.00 96.19 86 SER A CA 1
ATOM 678 C C . SER A 1 86 ? 0.052 -0.745 -0.601 1.00 96.19 86 SER A C 1
ATOM 680 O O . SER A 1 86 ? -0.197 -0.968 0.589 1.00 96.19 86 SER A O 1
ATOM 682 N N . LEU A 1 87 ? -0.921 -0.524 -1.487 1.00 97.31 87 LEU A N 1
ATOM 683 C CA . LEU A 1 87 ? -2.341 -0.639 -1.133 1.00 97.31 87 LEU A CA 1
ATOM 684 C C . LEU A 1 87 ? -2.739 -2.057 -0.695 1.00 97.31 87 LEU A C 1
ATOM 686 O O . LEU A 1 87 ? -3.595 -2.206 0.178 1.00 97.31 87 LEU A O 1
ATOM 690 N N . ALA A 1 88 ? -2.081 -3.089 -1.236 1.00 96.94 88 ALA A N 1
ATOM 691 C CA . ALA A 1 88 ? -2.292 -4.480 -0.830 1.00 96.94 88 ALA A CA 1
ATOM 692 C C . ALA A 1 88 ? -1.870 -4.736 0.628 1.00 96.94 88 ALA A C 1
ATOM 694 O O . ALA A 1 88 ? -2.406 -5.629 1.277 1.00 96.94 88 ALA A O 1
ATOM 695 N N . PHE A 1 89 ? -0.946 -3.932 1.160 1.00 97.69 89 PHE A N 1
ATOM 696 C CA . PHE A 1 89 ? -0.582 -3.920 2.575 1.00 97.69 89 PHE A CA 1
ATOM 697 C C . PHE A 1 89 ? -1.461 -2.966 3.394 1.00 97.69 89 PHE A C 1
ATOM 699 O O . PHE A 1 89 ? -2.042 -3.354 4.411 1.00 97.69 89 PHE A O 1
ATOM 706 N N . SER A 1 90 ? -1.543 -1.701 2.980 1.00 97.75 90 SER A N 1
ATOM 707 C CA . SER A 1 90 ? -2.043 -0.619 3.827 1.00 97.75 90 SER A CA 1
ATOM 708 C C . SER A 1 90 ? -3.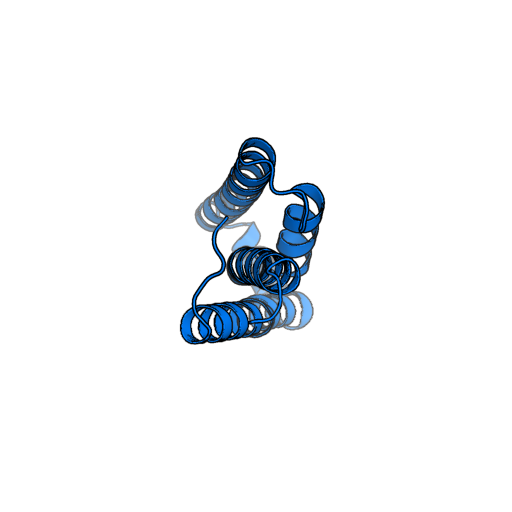540 -0.715 4.095 1.00 97.75 90 SER A C 1
ATOM 710 O O . SER A 1 90 ? -3.974 -0.394 5.202 1.00 97.75 90 SER A O 1
ATOM 712 N N . VAL A 1 91 ? -4.334 -1.195 3.131 1.00 97.38 91 VAL A N 1
ATOM 713 C CA . VAL A 1 91 ? -5.782 -1.392 3.288 1.00 97.38 91 VAL A CA 1
ATOM 714 C C . VAL A 1 91 ? -6.088 -2.437 4.366 1.00 97.38 91 VAL A C 1
ATOM 716 O O . VAL A 1 91 ? -6.726 -2.076 5.363 1.00 97.38 91 VAL A O 1
ATOM 719 N N . PRO A 1 92 ? -5.625 -3.699 4.257 1.00 97.50 92 PRO A N 1
ATOM 720 C CA . PRO A 1 92 ? -5.891 -4.690 5.292 1.00 97.50 92 PRO A CA 1
ATOM 721 C C . PRO A 1 92 ? -5.238 -4.334 6.635 1.00 97.50 92 PRO A C 1
ATOM 723 O O . PRO A 1 92 ? -5.875 -4.507 7.676 1.00 97.50 92 PRO A O 1
ATOM 726 N N . ALA A 1 93 ? -4.032 -3.749 6.638 1.00 97.50 93 ALA A N 1
ATOM 727 C CA . ALA A 1 93 ? -3.385 -3.283 7.866 1.00 97.50 93 ALA A CA 1
ATOM 728 C C . ALA A 1 93 ? -4.213 -2.198 8.571 1.00 97.50 93 ALA A C 1
ATOM 730 O O . ALA A 1 93 ? -4.424 -2.258 9.784 1.00 97.50 93 ALA A O 1
ATOM 731 N N . CYS A 1 94 ? -4.728 -1.221 7.820 1.00 96.81 94 CYS A N 1
ATOM 732 C CA . CYS A 1 94 ? -5.555 -0.154 8.368 1.00 96.81 94 CYS A CA 1
ATOM 733 C C . CYS A 1 94 ? -6.838 -0.708 8.988 1.00 96.81 94 CYS A C 1
ATOM 735 O O . CYS A 1 94 ? -7.144 -0.407 10.143 1.00 96.81 94 CYS A O 1
ATOM 737 N N . LEU A 1 95 ? -7.547 -1.574 8.262 1.00 95.75 95 LEU A N 1
ATOM 738 C CA . LEU A 1 95 ? -8.779 -2.203 8.737 1.00 95.75 95 LEU A CA 1
ATOM 739 C C . LEU A 1 95 ? -8.546 -3.057 9.991 1.00 95.75 95 LEU A C 1
ATOM 741 O O . LEU A 1 95 ? -9.324 -2.967 10.946 1.00 95.75 95 LEU A O 1
ATOM 745 N N . TYR A 1 96 ? -7.451 -3.820 10.031 1.00 96.12 96 TYR A N 1
ATOM 746 C CA . TYR A 1 96 ? -7.041 -4.578 11.213 1.00 96.12 96 TYR A CA 1
ATOM 747 C C . TYR A 1 96 ? -6.796 -3.662 12.421 1.00 96.12 96 TYR A C 1
ATOM 749 O O . TYR A 1 96 ? -7.308 -3.919 13.512 1.00 96.12 96 TYR A O 1
ATOM 757 N N . LEU A 1 97 ? -6.069 -2.554 12.242 1.00 95.00 97 LEU A N 1
ATOM 758 C CA . LEU A 1 97 ? -5.776 -1.603 13.320 1.00 95.00 97 LEU A CA 1
ATOM 759 C C . LEU A 1 97 ? -7.039 -0.902 13.842 1.00 95.00 97 LEU A C 1
ATOM 761 O O . LEU A 1 97 ? -7.201 -0.765 15.059 1.00 95.00 97 LEU A O 1
ATOM 765 N N . VAL A 1 98 ? -7.953 -0.512 12.946 1.00 93.94 98 VAL A N 1
ATOM 766 C CA . VAL A 1 98 ? -9.258 0.062 13.318 1.00 93.94 98 VAL A CA 1
ATOM 767 C C . VAL A 1 98 ? -10.071 -0.941 14.139 1.00 93.94 98 VAL A C 1
ATOM 769 O O . VAL A 1 98 ? -10.594 -0.586 15.197 1.00 93.94 98 VAL A O 1
ATOM 772 N N . SER A 1 99 ? -10.151 -2.196 13.687 1.00 92.81 99 SER A N 1
ATOM 773 C CA . SER A 1 99 ? -10.896 -3.259 14.373 1.00 92.81 99 SER A CA 1
ATOM 774 C C . SER A 1 99 ? -10.317 -3.583 15.746 1.00 92.81 99 SER A C 1
ATOM 776 O O . SER A 1 99 ? -11.030 -3.567 16.751 1.00 92.81 99 SER A O 1
ATOM 778 N N . ARG A 1 100 ? -8.992 -3.751 15.822 1.00 91.31 100 ARG A N 1
ATOM 779 C CA . ARG A 1 100 ? -8.275 -4.010 17.073 1.00 91.31 100 ARG A CA 1
ATOM 780 C C . ARG A 1 100 ? -8.510 -2.902 18.097 1.00 91.31 100 ARG A C 1
ATOM 782 O O . ARG A 1 100 ? -8.648 -3.194 19.286 1.00 91.31 100 ARG A O 1
ATOM 789 N N . LYS A 1 101 ? -8.553 -1.639 17.659 1.00 90.69 101 LYS A N 1
ATOM 790 C CA . LYS A 1 101 ? -8.872 -0.499 18.527 1.00 90.69 101 LYS A CA 1
ATOM 791 C C . LYS A 1 101 ? -10.321 -0.544 19.008 1.00 90.69 101 LYS A C 1
ATOM 793 O O . LYS A 1 101 ? -10.554 -0.334 20.194 1.00 90.69 101 LYS A O 1
ATOM 798 N N . ALA A 1 102 ? -11.270 -0.845 18.120 1.00 88.75 102 ALA A N 1
ATOM 799 C CA . ALA A 1 102 ? -12.681 -0.974 18.479 1.00 88.75 102 ALA A CA 1
ATOM 800 C C . ALA A 1 102 ? -12.909 -2.081 19.522 1.00 88.75 102 ALA A C 1
ATOM 802 O O . ALA A 1 102 ? -13.604 -1.841 20.503 1.00 88.75 102 ALA A O 1
ATOM 803 N N . ARG A 1 103 ? -12.260 -3.247 19.377 1.00 88.31 103 ARG A N 1
ATOM 804 C CA . ARG A 1 103 ? -12.314 -4.327 20.378 1.00 88.31 103 ARG A CA 1
ATOM 805 C C . ARG A 1 103 ? -11.745 -3.899 21.731 1.00 88.31 103 ARG A C 1
ATOM 807 O O . ARG A 1 103 ? -12.347 -4.183 22.752 1.00 88.31 103 ARG A O 1
ATOM 814 N N . ARG A 1 104 ? -10.597 -3.213 21.751 1.00 86.81 104 ARG A N 1
ATOM 815 C CA . ARG A 1 104 ? -9.969 -2.734 23.000 1.00 86.81 104 ARG A CA 1
ATOM 816 C C . ARG A 1 104 ? -10.796 -1.682 23.740 1.00 86.81 104 ARG A C 1
ATOM 818 O O . ARG A 1 104 ? -10.609 -1.517 24.936 1.00 86.81 104 ARG A O 1
ATOM 825 N N . ALA A 1 105 ? -11.636 -0.942 23.021 1.00 85.00 105 ALA A N 1
ATOM 826 C CA . ALA A 1 105 ? -12.531 0.056 23.596 1.00 85.00 105 ALA A CA 1
ATOM 827 C C . ALA A 1 105 ? -13.873 -0.537 24.060 1.00 85.00 105 ALA A C 1
ATOM 829 O O . ALA A 1 105 ? -14.637 0.162 24.721 1.00 85.00 105 ALA A O 1
ATOM 830 N N . ALA A 1 106 ? -14.179 -1.788 23.702 1.00 78.12 106 ALA A N 1
ATOM 831 C CA . ALA A 1 106 ? -15.349 -2.478 24.221 1.00 78.12 106 ALA A CA 1
ATOM 832 C C . ALA A 1 106 ? -15.083 -2.898 25.682 1.00 78.12 106 ALA A C 1
ATOM 834 O O . ALA A 1 106 ? -13.985 -3.382 25.967 1.00 78.12 106 ALA A O 1
ATOM 835 N N . PRO A 1 107 ? -16.042 -2.702 26.607 1.00 63.12 107 PRO A N 1
ATOM 836 C CA . PRO A 1 107 ? -15.903 -3.184 27.977 1.00 63.12 107 PRO A CA 1
ATOM 837 C C . PRO A 1 107 ? -15.703 -4.705 27.981 1.00 63.12 107 PRO A C 1
ATOM 839 O O . PRO A 1 107 ? -16.275 -5.408 27.144 1.00 63.12 107 PRO A O 1
ATOM 842 N N . ALA A 1 108 ? -14.857 -5.196 28.891 1.00 65.38 108 ALA A N 1
ATOM 843 C CA . ALA A 1 108 ? -14.713 -6.631 29.120 1.00 65.38 108 ALA A CA 1
ATOM 844 C C . ALA A 1 108 ? -16.084 -7.228 29.504 1.00 65.38 108 ALA A C 1
ATOM 846 O O . ALA A 1 108 ? -16.860 -6.521 30.157 1.00 65.38 108 ALA A O 1
ATOM 847 N N . PRO A 1 109 ? -16.400 -8.460 29.062 1.00 59.66 109 PRO A N 1
ATOM 848 C CA . PRO A 1 109 ? -17.616 -9.148 29.486 1.00 59.66 109 PRO A CA 1
ATOM 849 C C . PRO A 1 109 ? -17.659 -9.341 31.005 1.00 59.66 109 PRO A C 1
ATOM 851 O O . PRO A 1 109 ? -16.573 -9.491 31.615 1.00 59.66 109 PRO A O 1
#

Sequence (109 aa):
MKPFTETQEKLLLGLALFGFIVPNGIFIYYALAAPAVMMAALANEVSLVFILEAFFLMFLFAWLLHRRGIRSPGWLAFIIMSLIGSLAFSVPACLYLVSRKARRAAPAP

Radius of gyration: 16.35 Å;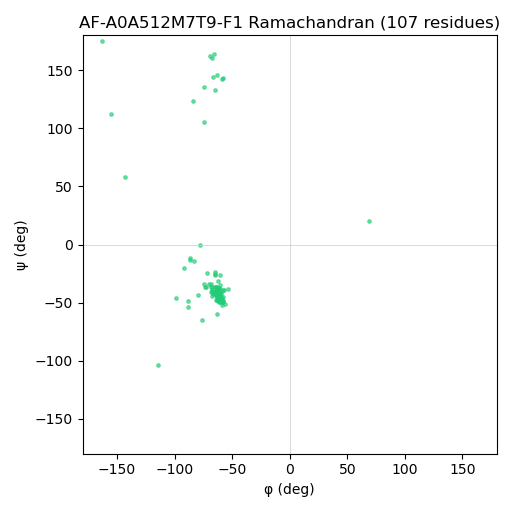 Cα contacts (8 Å, |Δi|>4): 93; chains: 1; bounding box: 37×26×50 Å

Mean predicted aligned error: 3.77 Å